Protein AF-A0A1G2DVS4-F1 (afdb_monomer)

InterPro domains:
  IPR011990 Tetratricopeptide-like helical domain superfamily [G3DSA:1.25.40.10] (2-101)
  IPR011990 Tetratricopeptide-like helical domain superfamily [SSF48452] (17-89)

Radius of gyration: 20.51 Å; Cα contacts (8 Å, |Δi|>4): 86; chains: 1; bounding box: 57×34×61 Å

Mean predicted aligned error: 7.06 Å

Foldseek 3Di:
DPPPPPPCVPPVVVVVVVVVVVVVLLVVLQVQLVVLQVVLVVCCVPPLVSSLVSLVSSCVSPVLDLSSLVSQLVSCVVVVVVVSNVVSVVSSVVSVVVVVVPPDD

Secondary structure (DSSP, 8-state):
-----SSSTTTHHHHHHHHHHHHHHHHHHHHHHHHHHHHHHHHTTT-HHHHHHHHHHHHHH-TT-HHHHHHHHHHHHHTT-HHHHHHHHHHHHHHHHHHHHTS--

Nearest PDB structures (foldseek):
  8ehz-assembly1_A  TM=8.804E-01  e=1.636E-01  Homo sapiens
  6eou-assembly1_A  TM=7.063E-01  e=4.672E-02  Homo sapiens
  3q4a-assembly1_B  TM=8.266E-01  e=1.303E-01  Mus musculus
  7tb1-assembly2_B  TM=7.945E-01  e=1.379E-01  Homo sapiens
  8gck-assembly1_B  TM=8.395E-01  e=1.833E-01  Homo sapiens

Structure (mmCIF, N/CA/C/O backbone):
data_AF-A0A1G2DVS4-F1
#
_entry.id   AF-A0A1G2DVS4-F1
#
loop_
_atom_site.group_PDB
_atom_site.id
_atom_site.type_symbol
_atom_site.label_atom_id
_atom_site.label_alt_id
_atom_site.label_comp_id
_atom_site.label_asym_id
_atom_site.label_entity_id
_atom_site.label_seq_id
_atom_site.pdbx_PDB_ins_code
_atom_site.Cartn_x
_atom_site.Cartn_y
_atom_site.Cartn_z
_atom_site.occupancy
_atom_site.B_iso_or_equiv
_atom_site.auth_seq_id
_atom_site.auth_comp_id
_atom_site.auth_asym_id
_atom_site.auth_atom_id
_atom_site.pdbx_PDB_model_num
ATOM 1 N N . MET A 1 1 ? -41.435 7.209 43.771 1.00 42.78 1 MET A N 1
ATOM 2 C CA . MET A 1 1 ? -40.814 7.748 42.545 1.00 42.78 1 MET A CA 1
ATOM 3 C C . MET A 1 1 ? -39.619 6.868 42.236 1.00 42.78 1 MET A C 1
ATOM 5 O O . MET A 1 1 ? -38.518 7.163 42.676 1.00 42.78 1 MET A O 1
ATOM 9 N N . GLU A 1 2 ? -39.859 5.738 41.578 1.00 45.31 2 GLU A N 1
ATOM 10 C CA . GLU A 1 2 ? -38.782 4.935 40.999 1.00 45.31 2 GLU A CA 1
ATOM 11 C C . GLU A 1 2 ? -38.322 5.664 39.743 1.00 45.31 2 GLU A C 1
ATOM 13 O O . GLU A 1 2 ? -39.011 5.676 38.725 1.00 45.31 2 GLU A O 1
ATOM 18 N N . GLN A 1 3 ? -37.190 6.355 39.840 1.00 50.81 3 GLN A N 1
ATOM 19 C CA . GLN A 1 3 ? -36.473 6.758 38.644 1.00 50.81 3 GLN A CA 1
ATOM 20 C C . GLN A 1 3 ? -35.829 5.497 38.077 1.00 50.81 3 GLN A C 1
ATOM 22 O O . GLN A 1 3 ? -34.843 4.985 38.599 1.00 50.81 3 GLN A O 1
ATOM 27 N N . SER A 1 4 ? -36.447 4.979 37.020 1.00 52.66 4 SER A N 1
ATOM 28 C CA . SER A 1 4 ? -35.883 3.985 36.122 1.00 52.66 4 SER A CA 1
ATOM 29 C C . SER A 1 4 ? -34.540 4.492 35.584 1.00 52.66 4 SER A C 1
ATOM 31 O O . SER A 1 4 ? -34.503 5.302 34.658 1.00 52.66 4 SER A O 1
ATOM 33 N N . PHE A 1 5 ? -33.439 4.035 36.178 1.00 56.03 5 PHE A N 1
ATOM 34 C CA . PHE A 1 5 ? -32.076 4.373 35.758 1.00 56.03 5 PHE A CA 1
ATOM 35 C C . PHE A 1 5 ? -31.223 3.108 35.599 1.00 56.03 5 PHE A C 1
ATOM 37 O O . PHE A 1 5 ? -30.108 3.026 36.094 1.00 56.03 5 PHE A O 1
ATOM 44 N N . GLN A 1 6 ? -31.773 2.074 34.958 1.00 53.81 6 GLN A N 1
ATOM 45 C CA . GLN A 1 6 ? -31.041 0.824 34.692 1.00 53.81 6 GLN A CA 1
ATOM 46 C C . GLN A 1 6 ? -31.192 0.304 33.254 1.00 53.81 6 GLN A C 1
ATOM 48 O O . GLN A 1 6 ? -30.768 -0.804 32.963 1.00 53.81 6 GLN A O 1
ATOM 53 N N . GLY A 1 7 ? -31.765 1.097 32.341 1.00 48.69 7 GLY A N 1
ATOM 54 C CA . GLY A 1 7 ? -31.952 0.694 30.938 1.00 48.69 7 GLY A CA 1
ATOM 55 C C . GLY A 1 7 ? -30.998 1.333 29.924 1.00 48.69 7 GLY A C 1
ATOM 56 O O . GLY A 1 7 ? -31.023 0.938 28.770 1.00 48.69 7 GLY A O 1
ATOM 57 N N . LYS A 1 8 ? -30.190 2.331 30.314 1.00 53.62 8 LYS A N 1
ATOM 58 C CA . LYS A 1 8 ? -29.259 3.026 29.395 1.00 53.62 8 LYS A CA 1
ATOM 59 C C . LYS A 1 8 ? -27.819 2.513 29.476 1.00 53.62 8 LYS A C 1
ATOM 61 O O . LYS A 1 8 ? -27.103 2.532 28.489 1.00 53.62 8 LYS A O 1
ATOM 66 N N . THR A 1 9 ? -27.421 1.973 30.622 1.00 55.69 9 THR A N 1
ATOM 67 C CA . THR A 1 9 ? -26.055 1.520 30.931 1.00 55.69 9 THR A CA 1
ATOM 68 C C . THR A 1 9 ? -25.733 0.099 30.437 1.00 55.69 9 THR A C 1
ATOM 70 O O . THR A 1 9 ? -24.874 -0.555 31.004 1.00 55.69 9 THR A O 1
ATOM 73 N N . SER A 1 10 ? -26.426 -0.446 29.427 1.00 64.06 10 SER A N 1
ATOM 74 C CA . SER A 1 10 ? -26.067 -1.771 28.871 1.00 64.06 10 SER A CA 1
ATOM 75 C C . SER A 1 10 ? -25.932 -1.812 27.358 1.00 64.06 10 SER A C 1
ATOM 77 O O . SER A 1 10 ? -25.098 -2.558 26.870 1.00 64.06 10 SER A O 1
ATOM 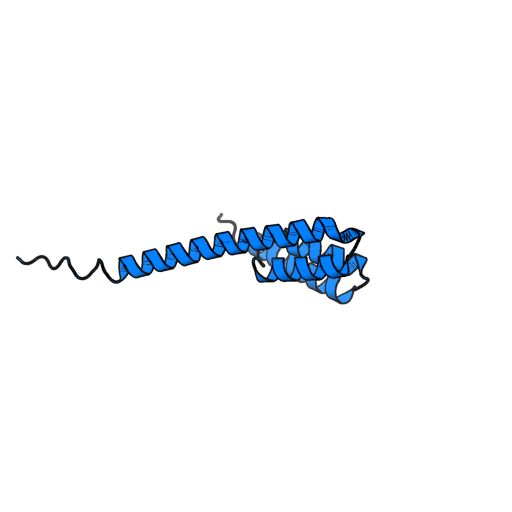79 N N . GLU A 1 11 ? -26.729 -1.047 26.611 1.00 69.38 11 GLU A N 1
ATOM 80 C CA . GLU A 1 11 ? -26.631 -1.002 25.144 1.00 69.38 11 GLU A CA 1
ATOM 81 C C . GLU A 1 11 ? -25.661 0.096 24.694 1.00 69.38 11 GLU A C 1
ATOM 83 O O . GLU A 1 11 ? -24.733 -0.184 23.940 1.00 69.38 11 GLU A O 1
ATOM 88 N N . GLU A 1 12 ? -25.798 1.306 25.245 1.00 72.19 12 GLU A N 1
ATOM 89 C CA . GLU A 1 12 ? -24.955 2.470 24.928 1.00 72.19 12 GLU A CA 1
ATOM 90 C C . GLU A 1 12 ? -23.479 2.214 25.291 1.00 72.19 12 GLU A C 1
ATOM 92 O O . GLU A 1 12 ? -22.584 2.487 24.498 1.00 72.19 12 GLU A O 1
ATOM 97 N N . GLU A 1 13 ? -23.218 1.558 26.428 1.00 74.38 13 GLU A N 1
ATOM 98 C CA . 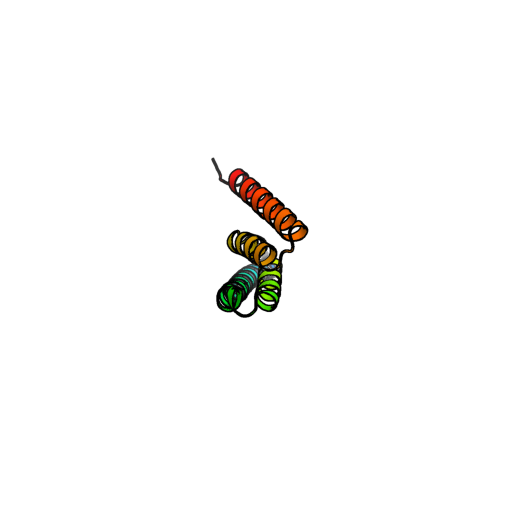GLU A 1 13 ? -21.864 1.142 26.832 1.00 74.38 13 GLU A CA 1
ATOM 99 C C . GLU A 1 13 ? -21.283 0.050 25.909 1.00 74.38 13 GLU A C 1
ATOM 101 O O . GLU A 1 13 ? -20.082 0.029 25.618 1.00 74.38 13 GLU A O 1
ATOM 106 N N . THR A 1 14 ? -22.116 -0.870 25.405 1.00 80.19 14 THR A N 1
ATOM 107 C CA . THR A 1 14 ? -21.660 -1.892 24.442 1.00 80.19 14 THR A CA 1
ATOM 108 C C . THR A 1 14 ? -21.412 -1.316 23.050 1.00 80.19 14 THR A C 1
ATOM 110 O O . THR A 1 14 ? -20.518 -1.781 22.344 1.00 80.19 14 THR A O 1
ATOM 113 N N . GLU A 1 15 ? -22.163 -0.287 22.662 1.00 83.88 15 GLU A N 1
ATOM 114 C CA . GLU A 1 15 ? -21.965 0.428 21.405 1.00 83.88 15 GLU A CA 1
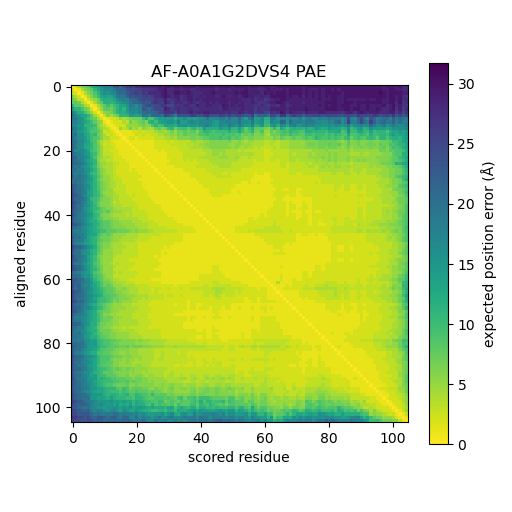ATOM 115 C C . GLU A 1 15 ? -20.697 1.285 21.466 1.00 83.88 15 GLU A C 1
ATOM 117 O O . GLU A 1 15 ? -19.836 1.148 20.600 1.00 83.88 15 GLU A O 1
ATOM 122 N N . GLU A 1 16 ? -20.498 2.057 22.539 1.00 84.56 16 GLU A N 1
ATOM 123 C CA . GLU A 1 16 ? -19.281 2.853 22.748 1.00 84.56 16 GLU A CA 1
ATOM 124 C C . GLU A 1 16 ? -18.021 1.970 22.760 1.00 84.56 16 GLU A C 1
ATOM 126 O O . GLU A 1 16 ? -17.013 2.280 22.118 1.00 84.56 16 GLU A O 1
ATOM 131 N N . THR A 1 17 ? -18.072 0.817 23.436 1.00 90.81 17 THR A N 1
ATOM 132 C CA . THR A 1 17 ? -16.950 -0.137 23.427 1.00 90.81 17 THR A CA 1
ATOM 133 C C . THR A 1 17 ? -16.709 -0.743 22.045 1.00 90.81 17 THR A C 1
ATOM 135 O O . THR A 1 17 ? -15.550 -0.900 21.644 1.00 90.81 17 THR A O 1
ATOM 138 N N . ALA A 1 18 ? -17.760 -1.040 21.278 1.00 91.75 18 ALA A N 1
ATOM 139 C CA . ALA A 1 18 ? -17.624 -1.494 19.897 1.00 91.75 18 ALA A CA 1
ATOM 140 C C . ALA A 1 18 ? -17.003 -0.409 19.000 1.00 91.75 18 ALA A C 1
ATOM 142 O O . ALA A 1 18 ? -16.080 -0.700 18.233 1.00 91.75 18 ALA A O 1
ATOM 143 N N . GLU A 1 19 ? -17.436 0.846 19.122 1.00 93.50 19 GLU A N 1
ATOM 144 C CA . GLU A 1 19 ? -16.866 1.982 18.394 1.00 93.50 19 GLU A CA 1
ATOM 145 C C . GLU A 1 19 ? -15.388 2.198 18.733 1.00 93.50 19 GLU A C 1
ATOM 147 O O . GLU A 1 19 ? -14.565 2.387 17.8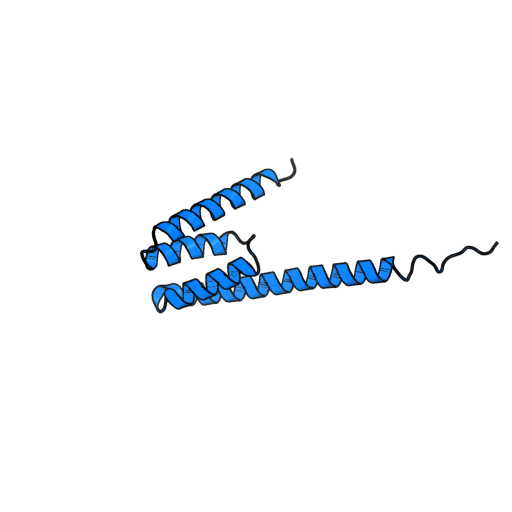29 1.00 93.50 19 GLU A O 1
ATOM 152 N N . ALA A 1 20 ? -15.023 2.097 20.013 1.00 92.75 20 ALA A N 1
ATOM 153 C CA . ALA A 1 20 ? -13.639 2.193 20.464 1.00 92.75 20 ALA A CA 1
ATOM 154 C C . ALA A 1 20 ? -12.760 1.084 19.858 1.00 92.75 20 ALA A C 1
ATOM 156 O O . ALA A 1 20 ? -11.657 1.358 19.374 1.00 92.75 20 ALA A O 1
ATOM 157 N N . LEU A 1 21 ? -13.254 -0.159 19.816 1.00 94.81 21 LEU A N 1
ATOM 158 C CA . LEU A 1 21 ? -12.557 -1.279 19.174 1.00 94.81 21 LEU A CA 1
ATOM 159 C C . LEU A 1 21 ? -12.418 -1.076 17.660 1.00 94.81 21 LEU A C 1
ATOM 161 O O . LEU A 1 21 ? -11.352 -1.334 17.100 1.00 94.81 21 LEU A O 1
ATOM 165 N N . VAL A 1 22 ? -13.454 -0.562 16.991 1.00 95.19 22 VAL A N 1
ATOM 166 C CA . VAL A 1 22 ? -13.395 -0.211 15.564 1.00 95.19 22 VAL A CA 1
ATOM 167 C C . VAL A 1 22 ? -12.360 0.888 15.317 1.00 95.19 22 VAL A C 1
ATOM 169 O O . VAL A 1 22 ? -11.572 0.791 14.372 1.00 95.19 22 VAL A O 1
ATOM 172 N N . ALA A 1 23 ? -12.326 1.926 16.153 1.00 92.88 23 ALA A N 1
ATOM 173 C CA . ALA A 1 23 ? -11.349 3.005 16.053 1.00 92.88 23 ALA A CA 1
ATOM 174 C C . ALA A 1 23 ? -9.918 2.485 16.249 1.00 92.88 23 ALA A C 1
ATOM 176 O O . ALA A 1 23 ? -9.037 2.790 15.441 1.00 92.88 23 ALA A O 1
ATOM 177 N N . GLN A 1 24 ? -9.697 1.637 17.255 1.00 94.75 24 GLN A N 1
ATOM 178 C CA . GLN A 1 24 ? -8.407 0.990 17.485 1.00 94.75 24 GLN A CA 1
ATOM 179 C C . GLN A 1 24 ? -7.998 0.106 16.298 1.00 94.75 24 GLN A C 1
ATOM 181 O O . GLN A 1 24 ? -6.868 0.205 15.820 1.00 94.75 24 GLN A O 1
ATOM 186 N N . GLY A 1 25 ? -8.919 -0.698 15.762 1.00 95.81 25 GLY A N 1
ATOM 187 C CA . GLY A 1 25 ? -8.680 -1.518 14.575 1.00 95.81 25 GLY A CA 1
ATOM 188 C C . GLY A 1 25 ? -8.263 -0.685 13.361 1.00 95.81 25 GLY A C 1
ATOM 189 O O . GLY A 1 25 ? -7.299 -1.027 12.678 1.00 95.81 25 GLY A O 1
ATOM 190 N N . LYS A 1 26 ? -8.915 0.464 13.129 1.00 94.50 26 LYS A N 1
ATOM 191 C CA . LYS A 1 26 ? -8.535 1.407 12.060 1.00 94.50 26 LYS A CA 1
ATOM 192 C C . LYS A 1 26 ? -7.113 1.947 12.238 1.00 94.50 26 LYS A C 1
ATOM 194 O O . LYS A 1 26 ? -6.388 2.064 11.251 1.00 94.50 26 LYS A O 1
ATOM 199 N N . VAL A 1 27 ? -6.705 2.266 13.469 1.00 96.19 27 VAL A N 1
ATOM 200 C CA . VAL A 1 27 ? -5.329 2.704 13.764 1.00 96.19 27 VAL A CA 1
ATOM 201 C C . VAL A 1 27 ? -4.335 1.588 13.445 1.00 96.19 27 VAL A C 1
ATOM 203 O O . VAL A 1 27 ? -3.382 1.823 12.702 1.00 96.19 27 VAL A O 1
ATOM 206 N N . LEU A 1 28 ? -4.599 0.366 13.912 1.00 97.12 28 LEU A N 1
ATOM 207 C CA . LEU A 1 28 ? -3.738 -0.792 13.657 1.00 97.12 28 LEU A CA 1
ATOM 208 C C . LEU A 1 28 ? -3.612 -1.105 12.158 1.00 97.12 28 LEU A C 1
ATOM 210 O O . LEU A 1 28 ? -2.512 -1.368 11.671 1.00 97.12 28 LEU A O 1
ATOM 214 N N . PHE A 1 29 ? -4.707 -1.026 11.394 1.00 97.50 29 PHE A N 1
ATOM 215 C CA . PHE A 1 29 ? -4.656 -1.202 9.940 1.00 97.50 29 PHE A CA 1
ATOM 216 C C . PHE A 1 29 ? -3.826 -0.122 9.251 1.00 97.50 29 PHE A C 1
ATOM 218 O O . PHE A 1 29 ? -3.022 -0.449 8.378 1.00 97.50 29 PHE A O 1
ATOM 225 N N . ARG A 1 30 ? -3.939 1.141 9.674 1.00 96.88 30 ARG A N 1
ATOM 226 C CA . ARG A 1 30 ? -3.111 2.234 9.144 1.00 96.88 30 ARG A CA 1
ATOM 227 C C . ARG A 1 30 ? -1.625 2.023 9.442 1.00 96.88 30 ARG A C 1
ATOM 229 O O . ARG A 1 30 ? -0.781 2.252 8.575 1.00 96.88 30 ARG A O 1
ATOM 236 N N . GLU A 1 31 ? -1.282 1.577 10.646 1.00 97.62 31 GLU A N 1
ATOM 237 C CA . GLU A 1 31 ? 0.103 1.261 11.014 1.00 97.62 31 GLU A CA 1
ATOM 238 C C . GLU A 1 31 ? 0.661 0.099 10.187 1.00 97.62 31 GLU A C 1
ATOM 240 O O . GLU A 1 31 ? 1.748 0.212 9.613 1.00 97.62 31 GLU A O 1
ATOM 245 N N . ALA A 1 32 ? -0.106 -0.983 10.043 1.00 97.88 32 ALA A N 1
ATOM 246 C CA . ALA A 1 32 ? 0.265 -2.112 9.197 1.00 97.88 32 ALA A CA 1
ATOM 247 C C . ALA A 1 32 ? 0.423 -1.692 7.724 1.00 97.88 32 ALA A C 1
ATOM 249 O O . ALA A 1 32 ? 1.406 -2.060 7.075 1.00 97.88 32 ALA A O 1
ATOM 250 N N . ALA A 1 33 ? -0.485 -0.860 7.204 1.00 97.94 33 ALA A N 1
ATOM 251 C CA . ALA A 1 33 ? -0.392 -0.299 5.860 1.00 97.94 33 ALA A CA 1
ATOM 252 C C . ALA A 1 33 ? 0.906 0.499 5.671 1.00 97.94 33 ALA A C 1
ATOM 254 O O . ALA A 1 33 ? 1.610 0.315 4.672 1.00 97.94 33 ALA A O 1
ATOM 255 N N . ASN A 1 34 ? 1.264 1.347 6.639 1.00 97.69 34 ASN A N 1
ATOM 256 C CA . ASN A 1 34 ? 2.513 2.106 6.624 1.00 97.69 34 ASN A CA 1
ATOM 257 C C . ASN A 1 34 ? 3.742 1.189 6.635 1.00 97.69 34 ASN A C 1
ATOM 259 O O . ASN A 1 34 ? 4.681 1.421 5.870 1.00 97.69 34 ASN A O 1
ATOM 263 N N . ALA A 1 35 ? 3.736 0.134 7.452 1.00 98.31 35 ALA A N 1
ATOM 264 C CA . ALA A 1 35 ? 4.827 -0.834 7.512 1.00 98.31 35 ALA A CA 1
ATOM 265 C C . ALA A 1 35 ? 5.019 -1.565 6.172 1.00 98.31 35 ALA A C 1
ATOM 267 O O . ALA A 1 35 ? 6.150 -1.679 5.683 1.00 98.31 35 ALA A O 1
ATOM 268 N N . TYR A 1 36 ? 3.926 -1.994 5.533 1.00 98.62 36 TYR A N 1
ATOM 269 C CA .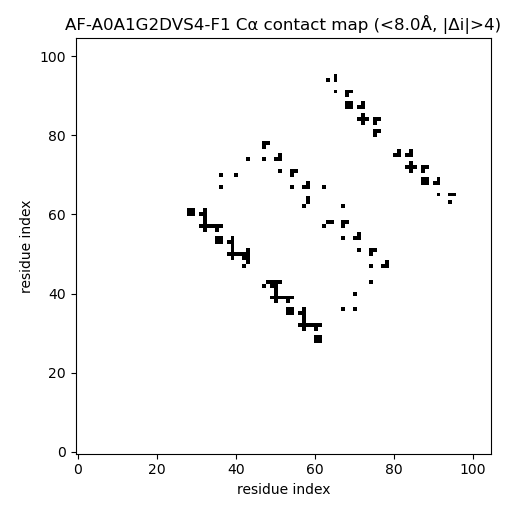 TYR A 1 36 ? 3.971 -2.591 4.199 1.00 98.62 36 TYR A CA 1
ATOM 270 C C . TYR A 1 36 ? 4.537 -1.624 3.157 1.00 98.62 36 TYR A C 1
ATOM 272 O O . TYR A 1 36 ? 5.469 -1.993 2.440 1.00 98.62 36 TYR A O 1
ATOM 280 N N . ARG A 1 37 ? 4.054 -0.373 3.117 1.00 98.38 37 ARG A N 1
ATOM 281 C CA . ARG A 1 37 ? 4.564 0.649 2.188 1.00 98.38 37 ARG A CA 1
ATOM 282 C C . ARG A 1 37 ? 6.056 0.892 2.393 1.00 98.38 37 ARG A C 1
ATOM 284 O O . ARG A 1 37 ? 6.821 0.841 1.438 1.00 98.38 37 ARG A O 1
ATOM 291 N N . ASN A 1 38 ? 6.485 1.115 3.632 1.00 98.25 38 ASN A N 1
ATOM 292 C CA . ASN A 1 38 ? 7.888 1.385 3.942 1.00 98.25 38 ASN A CA 1
ATOM 293 C C . ASN A 1 38 ? 8.787 0.205 3.536 1.00 98.25 38 ASN A C 1
ATOM 295 O O . ASN A 1 38 ? 9.841 0.407 2.937 1.00 98.25 38 ASN A O 1
ATOM 299 N N . THR A 1 39 ? 8.340 -1.030 3.781 1.00 98.44 39 THR A N 1
ATOM 300 C CA . THR A 1 39 ? 9.055 -2.238 3.339 1.00 98.44 39 THR A CA 1
ATOM 301 C C . THR A 1 39 ? 9.117 -2.337 1.813 1.00 98.44 39 THR A C 1
ATOM 303 O O . THR A 1 39 ? 10.159 -2.698 1.267 1.00 98.44 39 THR A O 1
ATOM 306 N N . GLY A 1 40 ? 8.029 -1.994 1.115 1.00 98.31 40 GLY A N 1
ATOM 307 C CA . GLY A 1 40 ? 7.997 -1.917 -0.346 1.00 98.31 40 GLY A CA 1
ATOM 308 C C . GLY A 1 40 ? 9.023 -0.920 -0.884 1.00 98.31 40 GLY A C 1
ATOM 309 O O . GLY A 1 40 ? 9.797 -1.258 -1.776 1.00 98.31 40 GLY A O 1
ATOM 310 N N . THR A 1 41 ? 9.127 0.256 -0.259 1.00 98.19 41 THR A N 1
ATOM 311 C CA . THR A 1 41 ? 10.092 1.302 -0.636 1.00 98.19 41 THR A CA 1
ATOM 312 C C . THR A 1 41 ? 11.537 0.846 -0.497 1.00 98.19 41 THR A C 1
ATOM 314 O O . THR A 1 41 ? 12.346 1.123 -1.376 1.00 98.19 41 THR A O 1
ATOM 317 N N . LEU A 1 42 ? 11.866 0.076 0.542 1.00 98.25 42 LEU A N 1
ATOM 318 C CA . LEU A 1 42 ? 13.208 -0.501 0.685 1.00 98.25 42 LEU A CA 1
ATOM 319 C C . LEU A 1 42 ? 13.527 -1.550 -0.394 1.00 98.25 42 LEU A C 1
ATOM 321 O O . LEU A 1 42 ? 14.694 -1.797 -0.692 1.00 98.25 42 LEU A O 1
ATOM 325 N N . LYS A 1 43 ? 12.504 -2.180 -0.981 1.00 97.94 43 LYS A N 1
ATOM 326 C CA . LYS A 1 43 ? 12.656 -3.249 -1.978 1.00 97.94 43 LYS A CA 1
ATOM 327 C C . LYS A 1 43 ? 12.565 -2.773 -3.420 1.00 97.94 43 LYS A C 1
ATOM 329 O O . LYS A 1 43 ? 13.014 -3.497 -4.297 1.00 97.94 43 LYS A O 1
ATOM 334 N N . ILE A 1 44 ? 12.040 -1.578 -3.683 1.00 98.00 44 ILE A N 1
ATOM 335 C CA . ILE A 1 44 ? 11.631 -1.158 -5.032 1.00 98.00 44 ILE A CA 1
ATOM 336 C C . ILE A 1 44 ? 12.740 -1.244 -6.094 1.00 98.00 44 ILE A C 1
ATOM 338 O O . ILE A 1 44 ? 12.453 -1.541 -7.248 1.00 98.00 44 ILE A O 1
ATOM 342 N N . LEU A 1 45 ? 14.005 -1.044 -5.709 1.00 96.44 45 LEU A N 1
ATOM 343 C CA . LEU A 1 45 ? 15.148 -1.103 -6.628 1.00 96.44 45 LEU A CA 1
ATOM 344 C C . LEU A 1 45 ? 15.788 -2.494 -6.751 1.00 96.44 45 LEU A C 1
ATOM 346 O O . LEU A 1 45 ? 16.526 -2.736 -7.699 1.00 96.44 45 LEU A O 1
ATOM 350 N N . THR A 1 46 ? 15.547 -3.395 -5.796 1.00 98.19 46 THR A N 1
ATOM 351 C CA . THR A 1 46 ? 16.179 -4.729 -5.749 1.00 98.19 46 THR A CA 1
ATOM 352 C C . THR A 1 46 ? 15.214 -5.848 -6.122 1.00 98.19 46 THR A C 1
ATOM 354 O O . THR A 1 46 ? 15.614 -6.826 -6.744 1.00 98.19 46 THR A O 1
ATOM 357 N N . ASP A 1 47 ? 13.940 -5.693 -5.769 1.00 98.56 47 ASP A N 1
ATOM 358 C CA . ASP A 1 47 ? 12.851 -6.620 -6.051 1.00 98.56 47 ASP A CA 1
ATOM 359 C C . ASP A 1 47 ? 11.538 -5.832 -6.256 1.00 98.56 47 ASP A C 1
ATOM 361 O O . ASP A 1 47 ? 10.696 -5.738 -5.350 1.00 98.56 47 ASP A O 1
ATOM 365 N N . PRO A 1 48 ? 11.355 -5.218 -7.441 1.00 98.25 48 PRO A N 1
ATOM 366 C CA . PRO A 1 48 ? 10.176 -4.404 -7.731 1.00 98.25 48 PRO A CA 1
ATOM 367 C C . PRO A 1 48 ? 8.875 -5.219 -7.734 1.00 98.25 48 PRO A C 1
ATOM 369 O O . PRO A 1 48 ? 7.817 -4.679 -7.419 1.00 98.25 48 PRO A O 1
ATOM 372 N N . LYS A 1 49 ? 8.928 -6.529 -8.019 1.00 98.50 49 LYS A N 1
ATOM 373 C CA . LYS A 1 49 ? 7.744 -7.401 -7.950 1.00 98.50 49 LYS A CA 1
ATOM 374 C C . LYS A 1 49 ? 7.277 -7.569 -6.510 1.00 98.50 49 LYS A C 1
ATOM 376 O O . LYS A 1 49 ? 6.098 -7.377 -6.219 1.00 98.50 49 LYS A O 1
ATOM 381 N N . ARG A 1 50 ? 8.200 -7.835 -5.582 1.00 98.44 50 ARG A N 1
ATOM 382 C CA . ARG A 1 50 ? 7.850 -7.889 -4.161 1.00 98.44 50 ARG A CA 1
ATOM 383 C C . ARG A 1 50 ? 7.423 -6.529 -3.620 1.00 98.44 50 ARG A C 1
ATOM 385 O O . ARG A 1 50 ? 6.530 -6.472 -2.778 1.00 98.44 50 ARG A O 1
ATOM 392 N N . ALA A 1 51 ? 8.037 -5.438 -4.079 1.00 98.69 51 ALA A N 1
ATOM 393 C CA . ALA A 1 51 ? 7.602 -4.093 -3.706 1.00 98.69 51 ALA A CA 1
ATOM 394 C C . ALA A 1 51 ? 6.139 -3.848 -4.107 1.00 98.69 51 ALA A C 1
ATOM 396 O O . ALA A 1 51 ? 5.358 -3.383 -3.279 1.00 98.69 51 ALA A O 1
ATOM 397 N N . LEU A 1 52 ? 5.748 -4.249 -5.322 1.00 98.69 52 LEU A N 1
ATOM 398 C CA . LEU A 1 52 ? 4.366 -4.167 -5.791 1.00 98.69 52 LEU A CA 1
ATOM 399 C C . LEU A 1 52 ? 3.394 -4.926 -4.876 1.00 98.69 52 LEU A C 1
ATOM 401 O O . LEU A 1 52 ? 2.409 -4.344 -4.431 1.00 98.69 52 LEU A O 1
ATOM 405 N N . GLU A 1 53 ? 3.683 -6.184 -4.532 1.00 98.62 53 GLU A N 1
ATOM 406 C CA . GLU A 1 53 ? 2.836 -6.968 -3.616 1.00 98.62 53 GLU A CA 1
ATOM 407 C C . GLU A 1 53 ? 2.637 -6.273 -2.259 1.00 98.62 53 GLU A C 1
ATOM 409 O O . GLU A 1 53 ? 1.550 -6.301 -1.683 1.00 98.62 53 GLU A O 1
ATOM 414 N N . LEU A 1 54 ? 3.693 -5.647 -1.734 1.00 98.75 54 LEU A N 1
ATOM 415 C CA . LEU A 1 54 ? 3.643 -4.928 -0.462 1.00 98.75 54 LEU A CA 1
ATOM 416 C C . LEU A 1 54 ? 2.816 -3.642 -0.575 1.00 98.75 54 LEU A C 1
ATOM 418 O O . LEU A 1 54 ? 2.032 -3.343 0.324 1.00 98.75 54 LEU A O 1
ATOM 422 N N . TYR A 1 55 ? 2.938 -2.902 -1.677 1.00 98.62 55 TYR A N 1
ATOM 423 C CA . TYR A 1 55 ? 2.111 -1.719 -1.912 1.00 98.62 55 TYR A CA 1
ATOM 424 C C . TYR A 1 55 ? 0.633 -2.067 -2.103 1.00 98.62 55 TYR A C 1
ATOM 426 O O . TYR A 1 55 ? -0.215 -1.355 -1.573 1.00 98.62 55 TYR A O 1
ATOM 434 N N . ILE A 1 56 ? 0.313 -3.185 -2.762 1.00 98.25 56 ILE A N 1
ATOM 435 C CA . ILE A 1 56 ? -1.071 -3.668 -2.878 1.00 98.25 56 ILE A CA 1
ATOM 436 C C . ILE A 1 56 ? -1.655 -3.933 -1.485 1.00 98.25 56 ILE A C 1
ATOM 438 O O . ILE A 1 56 ? -2.674 -3.340 -1.138 1.00 98.25 56 ILE A O 1
ATOM 442 N N . LYS A 1 57 ? -0.958 -4.699 -0.633 1.00 98.44 57 LYS A N 1
ATOM 443 C CA . LYS A 1 57 ? -1.395 -4.942 0.757 1.00 98.44 57 LYS A CA 1
ATOM 444 C C . LYS A 1 57 ? -1.568 -3.655 1.560 1.00 98.44 57 LYS A C 1
ATOM 446 O O . LYS A 1 57 ? -2.503 -3.523 2.341 1.00 98.44 57 LYS A O 1
ATOM 451 N N . SER A 1 58 ? -0.663 -2.696 1.373 1.00 98.31 58 SER A N 1
ATOM 452 C CA . SER A 1 58 ? -0.778 -1.378 1.998 1.00 98.31 58 SER A CA 1
ATOM 453 C C . SER A 1 58 ? -2.057 -0.656 1.556 1.00 98.31 58 SER A C 1
ATOM 455 O O . SER A 1 58 ? -2.774 -0.125 2.400 1.00 98.31 58 SER A O 1
ATOM 457 N N . SER A 1 59 ? -2.389 -0.706 0.262 1.00 96.44 59 SER A N 1
ATOM 458 C CA . SER A 1 59 ? -3.584 -0.059 -0.296 1.00 96.44 59 SER A CA 1
ATOM 459 C C . SER A 1 59 ? -4.896 -0.739 0.101 1.00 96.44 59 SER A C 1
ATOM 461 O O . SER A 1 59 ? -5.915 -0.066 0.208 1.00 96.44 59 SER A O 1
ATOM 463 N N . GLU A 1 60 ? -4.880 -2.048 0.358 1.00 96.81 60 GLU A N 1
ATOM 464 C CA . GLU A 1 60 ? -6.040 -2.791 0.869 1.00 96.81 60 GLU A CA 1
AT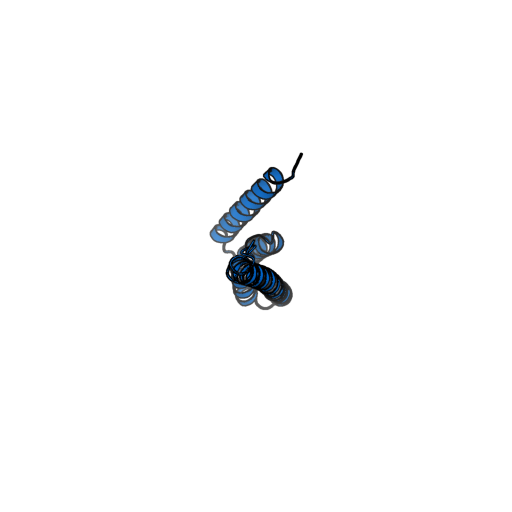OM 465 C C . GLU A 1 60 ? -6.359 -2.410 2.322 1.00 96.81 60 GLU A C 1
ATOM 467 O O . GLU A 1 60 ? -7.527 -2.306 2.694 1.00 96.81 60 GLU A O 1
ATOM 472 N N . LEU A 1 61 ? -5.324 -2.177 3.137 1.00 97.00 61 LEU A N 1
ATOM 473 C CA . LEU A 1 61 ? -5.463 -1.830 4.555 1.00 97.00 61 LEU A CA 1
ATOM 474 C C . LEU A 1 61 ? -5.762 -0.346 4.788 1.00 97.00 61 LEU A C 1
ATOM 476 O O . LEU A 1 61 ? -6.558 -0.007 5.662 1.00 97.00 61 LEU A O 1
ATOM 480 N N . ASP A 1 62 ? -5.125 0.539 4.022 1.00 95.31 62 ASP A N 1
ATOM 481 C CA . ASP A 1 62 ? -5.392 1.976 4.052 1.00 95.31 62 ASP A CA 1
ATOM 482 C C . ASP A 1 62 ? -5.450 2.548 2.628 1.00 95.31 62 ASP A C 1
ATOM 484 O O . ASP A 1 62 ? -4.484 3.145 2.135 1.00 95.31 62 ASP A O 1
ATOM 488 N N . PRO A 1 63 ? -6.605 2.423 1.954 1.00 91.81 63 PRO A N 1
ATOM 489 C CA . PRO A 1 63 ? -6.781 2.965 0.612 1.00 91.81 63 PRO A CA 1
ATOM 490 C C . PRO A 1 63 ? -6.758 4.498 0.590 1.00 91.81 63 PRO A C 1
ATOM 492 O O . PRO A 1 63 ? -6.631 5.095 -0.480 1.00 91.81 63 PRO A O 1
ATOM 495 N N . THR A 1 64 ? -6.910 5.164 1.739 1.00 90.19 64 THR A N 1
ATOM 496 C CA . THR A 1 64 ? -6.930 6.631 1.824 1.00 90.19 64 THR A CA 1
ATOM 497 C C . THR A 1 64 ? -5.539 7.247 1.844 1.00 90.19 64 THR A C 1
ATOM 499 O O . THR A 1 64 ? -5.413 8.448 1.639 1.00 90.19 64 THR A O 1
ATOM 502 N N . ASN A 1 65 ? -4.495 6.437 2.021 1.00 90.06 65 ASN A N 1
ATOM 503 C CA . ASN A 1 65 ? -3.119 6.901 2.062 1.00 90.06 65 ASN A CA 1
ATOM 504 C C . ASN A 1 65 ? -2.631 7.349 0.669 1.00 90.06 65 ASN A C 1
ATOM 506 O O . ASN A 1 65 ? -2.373 6.493 -0.178 1.00 90.06 65 ASN A O 1
ATOM 510 N N . PRO A 1 66 ? -2.423 8.649 0.397 1.00 89.44 66 PRO A N 1
ATOM 511 C CA . PRO A 1 66 ? -1.989 9.095 -0.930 1.00 89.44 66 PRO A CA 1
ATOM 512 C C . PRO A 1 66 ? -0.616 8.523 -1.319 1.00 89.44 66 PRO A C 1
ATOM 514 O O . PRO A 1 66 ? -0.388 8.187 -2.481 1.00 89.44 66 PRO A O 1
ATOM 517 N N . GLY A 1 67 ? 0.265 8.308 -0.336 1.00 92.44 67 GLY A N 1
ATOM 518 C CA . GLY A 1 67 ? 1.609 7.786 -0.567 1.00 92.44 67 GLY A CA 1
ATOM 519 C C . GLY A 1 67 ? 1.636 6.350 -1.098 1.00 92.44 67 GLY A C 1
ATOM 520 O O . GLY A 1 67 ? 2.613 5.966 -1.739 1.00 92.44 67 GLY A O 1
ATOM 521 N N . VAL A 1 68 ? 0.590 5.539 -0.874 1.00 95.75 68 VAL A N 1
ATOM 522 C CA . VAL A 1 68 ? 0.539 4.182 -1.450 1.00 95.75 68 VAL A CA 1
ATOM 523 C C . VAL A 1 68 ? 0.246 4.215 -2.946 1.00 95.75 68 VAL A C 1
ATOM 525 O O . VAL A 1 68 ? 0.833 3.447 -3.703 1.00 95.75 68 VAL A O 1
ATOM 528 N N . TRP A 1 69 ? -0.608 5.136 -3.391 1.00 95.75 69 TRP A N 1
ATOM 529 C CA . TRP A 1 69 ? -0.963 5.267 -4.800 1.00 95.75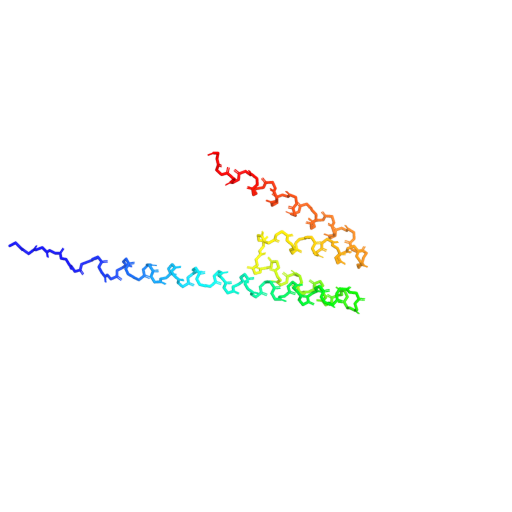 69 TRP A CA 1
ATOM 530 C C . TRP A 1 69 ? 0.191 5.838 -5.617 1.00 95.75 69 TRP A C 1
ATOM 532 O O . TRP A 1 69 ? 0.477 5.336 -6.702 1.00 95.75 69 TRP A O 1
ATOM 542 N N . GLU A 1 70 ? 0.917 6.812 -5.063 1.00 95.75 70 GLU A N 1
ATOM 543 C CA . GLU A 1 70 ? 2.175 7.288 -5.647 1.00 95.75 70 GLU A CA 1
ATOM 544 C C . GLU A 1 70 ? 3.181 6.139 -5.804 1.00 95.75 70 GLU A C 1
ATOM 546 O O . GLU A 1 70 ? 3.741 5.939 -6.884 1.00 95.75 70 GLU A O 1
ATOM 551 N N . ALA A 1 71 ? 3.355 5.327 -4.758 1.00 97.56 71 ALA A N 1
ATOM 552 C CA . ALA A 1 71 ? 4.251 4.177 -4.793 1.00 97.56 71 ALA A CA 1
ATOM 553 C C . ALA A 1 71 ? 3.823 3.109 -5.818 1.00 97.56 71 ALA A C 1
ATOM 555 O O . ALA A 1 71 ? 4.672 2.569 -6.531 1.00 97.56 71 ALA A O 1
ATOM 556 N N . LEU A 1 72 ? 2.516 2.849 -5.952 1.00 98.00 72 LEU A N 1
ATOM 557 C CA . LEU A 1 72 ? 1.961 1.956 -6.973 1.00 98.00 72 LEU A CA 1
ATOM 558 C C . LEU A 1 72 ? 2.252 2.467 -8.389 1.00 98.00 72 LEU A C 1
ATOM 560 O O . LEU A 1 72 ? 2.717 1.706 -9.234 1.00 98.00 72 LEU A O 1
ATOM 564 N N . VAL A 1 73 ? 2.048 3.761 -8.656 1.00 97.88 73 VAL A N 1
ATOM 565 C CA . VAL A 1 73 ? 2.382 4.363 -9.959 1.00 97.88 73 VAL A CA 1
ATOM 566 C C . VAL A 1 73 ? 3.866 4.178 -10.282 1.00 97.88 73 VAL A C 1
ATOM 568 O O . VAL A 1 73 ? 4.204 3.783 -11.402 1.00 97.88 73 VAL A O 1
ATOM 571 N N . ILE A 1 74 ? 4.751 4.429 -9.312 1.00 97.88 74 ILE A N 1
ATOM 572 C CA . ILE A 1 74 ? 6.201 4.289 -9.493 1.00 97.88 74 ILE A CA 1
ATOM 573 C C . ILE A 1 74 ? 6.565 2.833 -9.795 1.00 97.88 74 ILE A C 1
ATOM 575 O O . ILE A 1 74 ? 7.242 2.574 -10.790 1.00 97.88 74 ILE A O 1
ATOM 579 N N . VAL A 1 75 ? 6.104 1.873 -8.987 1.00 98.44 75 VAL A N 1
ATOM 580 C CA . VAL A 1 75 ? 6.492 0.467 -9.170 1.00 98.44 75 VAL A CA 1
ATOM 581 C C . VAL A 1 75 ? 5.929 -0.121 -10.465 1.00 98.44 75 VAL A C 1
ATOM 583 O O . VAL A 1 75 ? 6.645 -0.842 -11.155 1.00 98.44 75 VAL A O 1
ATOM 586 N N . TYR A 1 76 ? 4.700 0.234 -10.860 1.00 98.44 76 TYR A N 1
ATOM 587 C CA . TYR A 1 76 ? 4.153 -0.186 -12.152 1.00 98.44 76 TYR A CA 1
ATOM 588 C C . TYR A 1 76 ? 4.954 0.399 -13.315 1.00 98.44 76 TYR A C 1
ATOM 590 O O . TYR A 1 76 ? 5.203 -0.297 -14.294 1.00 98.44 76 TYR A O 1
ATOM 598 N N . THR A 1 77 ? 5.426 1.643 -13.192 1.00 97.75 77 THR A N 1
ATOM 599 C CA . THR A 1 77 ? 6.301 2.259 -14.201 1.00 97.75 77 THR A CA 1
ATOM 600 C C . THR A 1 77 ? 7.641 1.525 -14.301 1.00 97.75 77 THR A C 1
ATOM 602 O O . THR A 1 77 ? 8.086 1.229 -15.406 1.00 97.75 77 THR A O 1
ATOM 605 N N . ILE A 1 78 ? 8.259 1.171 -13.166 1.00 97.75 78 ILE A N 1
ATOM 606 C CA . ILE A 1 78 ? 9.512 0.392 -13.120 1.00 97.75 78 ILE A CA 1
ATOM 607 C C . ILE A 1 78 ? 9.337 -0.989 -13.765 1.00 97.75 78 ILE A C 1
ATOM 609 O O . ILE A 1 78 ? 10.228 -1.461 -14.466 1.00 97.75 78 ILE A O 1
ATOM 613 N N . LEU A 1 79 ? 8.189 -1.631 -13.546 1.00 98.00 79 LEU A N 1
ATOM 614 C CA . LEU A 1 79 ? 7.864 -2.941 -14.115 1.00 98.00 79 LEU A CA 1
ATOM 615 C C . LEU A 1 79 ? 7.416 -2.879 -15.589 1.00 98.00 79 LEU A C 1
ATOM 617 O O . LEU A 1 79 ? 7.243 -3.926 -16.203 1.00 98.00 79 LEU A O 1
ATOM 621 N N . GLY A 1 80 ? 7.233 -1.685 -16.167 1.00 97.62 80 GLY A N 1
ATOM 622 C CA . GLY A 1 80 ? 6.737 -1.505 -17.539 1.00 97.62 80 GLY A CA 1
ATOM 623 C C . GLY A 1 80 ? 5.219 -1.677 -17.700 1.00 97.62 80 GLY A C 1
ATOM 624 O O . GLY A 1 80 ? 4.699 -1.623 -18.817 1.00 97.62 80 GLY A O 1
ATOM 625 N N . GLU A 1 81 ? 4.487 -1.825 -16.596 1.00 97.69 81 GLU A N 1
ATOM 626 C CA . GLU A 1 81 ? 3.043 -2.070 -16.537 1.00 97.69 81 GLU A CA 1
ATOM 627 C C . GLU A 1 81 ? 2.246 -0.774 -16.760 1.00 97.69 81 GLU A C 1
ATOM 629 O O . GLU A 1 81 ? 1.598 -0.219 -15.870 1.00 97.69 81 GLU A O 1
ATOM 634 N N . THR A 1 82 ? 2.309 -0.259 -17.986 1.00 96.12 82 THR A N 1
ATOM 635 C CA . THR A 1 82 ? 1.819 1.085 -18.342 1.00 96.12 82 THR A CA 1
ATOM 636 C C . THR A 1 82 ? 0.312 1.258 -18.099 1.00 96.12 82 THR A C 1
ATOM 638 O O . THR A 1 82 ? -0.137 2.319 -17.649 1.00 96.12 82 THR A O 1
ATOM 641 N N . ALA A 1 83 ? -0.486 0.215 -18.353 1.00 97.31 83 ALA A N 1
ATOM 642 C CA . ALA A 1 83 ? -1.929 0.241 -18.117 1.00 97.31 83 ALA A CA 1
ATOM 643 C C . ALA A 1 83 ? -2.257 0.354 -16.618 1.00 97.31 83 ALA A C 1
ATOM 645 O O . ALA A 1 83 ? -3.067 1.195 -16.221 1.00 97.31 83 ALA A O 1
ATOM 646 N N . ALA A 1 84 ? -1.575 -0.434 -15.784 1.00 96.38 84 ALA A N 1
ATOM 647 C CA . ALA A 1 84 ? -1.740 -0.407 -14.336 1.00 96.38 84 ALA A CA 1
ATOM 648 C C . ALA A 1 84 ? -1.241 0.914 -13.727 1.00 96.38 84 ALA A C 1
ATOM 650 O O . ALA A 1 84 ? -1.933 1.501 -12.896 1.00 96.38 84 ALA A O 1
ATOM 651 N N . ALA A 1 85 ? -0.112 1.452 -14.204 1.00 97.06 85 ALA A N 1
ATOM 652 C CA . ALA A 1 85 ? 0.379 2.770 -13.793 1.00 97.06 85 ALA A CA 1
ATOM 653 C C . ALA A 1 85 ? -0.641 3.883 -14.098 1.00 97.06 85 ALA A C 1
ATOM 655 O O . ALA A 1 85 ? -0.876 4.770 -13.276 1.00 97.06 85 ALA A O 1
ATOM 656 N N . THR A 1 86 ? -1.282 3.822 -15.269 1.00 97.12 86 THR A N 1
ATOM 657 C CA . THR A 1 86 ? -2.323 4.782 -15.668 1.00 97.12 86 THR A CA 1
ATOM 658 C C . THR A 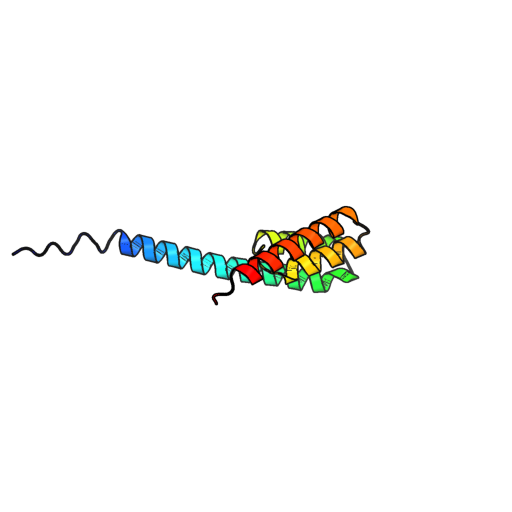1 86 ? -3.567 4.661 -14.789 1.00 97.12 86 THR A C 1
ATOM 660 O O . THR A 1 86 ? -4.123 5.678 -14.377 1.00 97.12 86 THR A O 1
ATOM 663 N N . ALA A 1 87 ? -4.000 3.438 -14.473 1.00 95.44 87 ALA A N 1
ATOM 664 C CA . ALA A 1 87 ? -5.122 3.208 -13.567 1.00 95.44 87 ALA A CA 1
ATOM 665 C C . ALA A 1 87 ? -4.822 3.731 -12.152 1.00 95.44 87 ALA A C 1
ATOM 667 O O . ALA A 1 87 ? -5.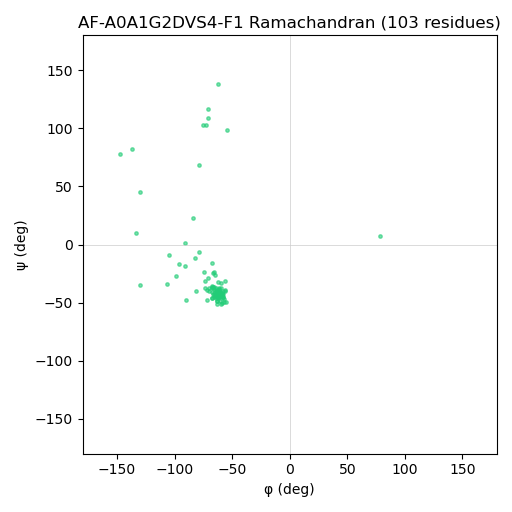601 4.513 -11.612 1.00 95.44 87 ALA A O 1
ATOM 668 N N . ALA A 1 88 ? -3.654 3.395 -11.596 1.00 94.31 88 ALA A N 1
ATOM 669 C CA . ALA A 1 88 ? -3.230 3.859 -10.275 1.00 94.31 88 ALA A CA 1
ATOM 670 C C . ALA A 1 88 ? -3.149 5.394 -10.191 1.00 94.31 88 ALA A C 1
ATOM 672 O O . ALA A 1 88 ? -3.549 5.984 -9.189 1.00 94.31 88 ALA A O 1
ATOM 673 N N . ARG A 1 89 ? -2.703 6.061 -11.264 1.00 95.56 89 ARG A N 1
ATOM 674 C CA . ARG A 1 89 ? -2.679 7.529 -11.344 1.00 95.56 89 ARG A CA 1
ATOM 675 C C . ARG A 1 89 ? -4.081 8.135 -11.290 1.00 95.56 89 ARG A C 1
ATOM 677 O O . ARG A 1 89 ? -4.284 9.116 -10.582 1.00 95.56 89 ARG A O 1
ATOM 684 N N . LYS A 1 90 ? -5.045 7.547 -12.001 1.00 94.94 90 LYS A N 1
ATOM 685 C CA . LYS A 1 90 ? -6.442 8.007 -11.968 1.00 94.94 90 LYS A CA 1
ATOM 686 C C . LYS A 1 90 ? -7.048 7.864 -10.575 1.00 94.94 90 LYS A C 1
ATOM 688 O O . LYS A 1 90 ? -7.699 8.792 -10.108 1.00 94.94 90 LYS A O 1
ATOM 693 N N . GLU A 1 91 ? -6.797 6.742 -9.903 1.00 91.56 91 GLU A N 1
ATOM 694 C CA . GLU A 1 91 ? -7.254 6.523 -8.524 1.00 91.56 91 GLU A CA 1
ATOM 695 C C . GLU A 1 91 ? -6.652 7.546 -7.552 1.00 91.56 91 GLU A C 1
ATOM 697 O O . GLU A 1 91 ? -7.369 8.157 -6.758 1.00 91.56 91 GLU A O 1
ATOM 702 N N . MET A 1 92 ? -5.345 7.798 -7.660 1.00 92.00 92 MET A N 1
ATOM 703 C CA . MET A 1 92 ? -4.648 8.824 -6.880 1.00 92.00 92 MET A CA 1
ATOM 704 C C . MET A 1 92 ? -5.287 10.212 -7.054 1.00 92.00 92 MET A C 1
ATOM 706 O O . MET A 1 92 ? -5.578 10.897 -6.072 1.00 92.00 92 MET A O 1
ATOM 710 N N . GLU A 1 93 ? -5.524 10.631 -8.299 1.00 91.75 93 GLU A N 1
ATOM 711 C CA . GLU A 1 93 ? -6.124 11.930 -8.626 1.00 91.75 93 GLU A CA 1
ATOM 712 C C . GLU A 1 93 ? -7.575 12.036 -8.142 1.00 91.75 93 GLU A C 1
ATOM 714 O O . GLU A 1 93 ? -7.959 13.052 -7.555 1.00 91.75 93 GLU A O 1
ATOM 719 N N . ALA A 1 94 ? -8.373 10.981 -8.333 1.00 89.81 94 ALA A N 1
ATOM 720 C CA . ALA A 1 94 ? -9.757 10.929 -7.875 1.00 89.81 94 ALA A CA 1
ATOM 721 C C . ALA A 1 94 ? -9.851 11.108 -6.353 1.00 89.81 94 ALA A C 1
ATOM 723 O O . ALA A 1 94 ? -10.679 11.881 -5.867 1.00 89.81 94 ALA A O 1
ATOM 724 N N . ARG A 1 95 ? -8.965 10.446 -5.603 1.00 85.69 95 ARG A N 1
ATOM 725 C CA . ARG A 1 95 ? -8.898 10.545 -4.138 1.00 85.69 95 ARG A CA 1
ATOM 726 C C . ARG A 1 95 ? -8.449 11.921 -3.672 1.00 85.69 95 ARG A C 1
ATOM 728 O O . ARG A 1 95 ? -9.111 12.510 -2.823 1.00 85.69 95 ARG A O 1
ATOM 735 N N . LYS A 1 96 ? -7.398 12.477 -4.280 1.00 86.38 96 LYS A N 1
ATOM 736 C CA . LYS A 1 96 ? -6.939 13.843 -3.986 1.00 86.38 96 LYS A CA 1
ATOM 737 C C . LYS A 1 96 ? -8.055 14.868 -4.197 1.00 86.38 96 LYS A C 1
ATOM 739 O O . LYS A 1 96 ? -8.230 15.783 -3.399 1.00 86.38 96 LYS A O 1
ATOM 744 N N . LEU A 1 97 ? -8.849 14.702 -5.255 1.00 84.88 97 LEU A N 1
ATOM 745 C CA . LEU A 1 97 ? -9.992 15.571 -5.519 1.00 84.88 97 LEU A CA 1
ATOM 746 C C . LEU A 1 97 ? -11.116 15.404 -4.484 1.00 84.88 97 LEU A C 1
ATOM 748 O O . LEU A 1 97 ? -11.767 16.388 -4.139 1.00 84.88 97 LEU A O 1
ATOM 752 N N . GLN A 1 98 ? -11.367 14.186 -3.999 1.00 82.94 98 GLN A N 1
ATOM 753 C CA . GLN A 1 98 ? -12.326 13.954 -2.913 1.00 82.94 98 GLN A CA 1
ATOM 754 C C . GLN A 1 98 ? -11.866 14.603 -1.605 1.00 82.94 98 GLN A C 1
ATOM 756 O O . GLN A 1 98 ? -12.667 15.261 -0.948 1.00 82.94 98 GLN A O 1
ATOM 761 N N . GLU A 1 99 ? -10.585 14.483 -1.258 1.00 80.12 99 GLU A N 1
ATOM 762 C CA . GLU A 1 99 ? -10.016 15.106 -0.060 1.00 80.12 99 GLU A CA 1
ATOM 763 C C . GLU A 1 99 ? -10.194 16.630 -0.081 1.00 80.12 99 GLU A C 1
ATOM 765 O O . GLU A 1 99 ? -10.704 17.201 0.879 1.00 80.12 99 GLU A O 1
ATOM 770 N N . LEU A 1 100 ? -9.902 17.277 -1.216 1.00 80.06 100 LEU A N 1
ATOM 771 C CA . LEU A 1 100 ? -10.101 18.720 -1.398 1.00 80.06 100 LEU A CA 1
ATOM 772 C C . LEU A 1 100 ? -11.560 19.164 -1.212 1.00 80.06 100 LEU A C 1
ATOM 774 O O . LEU A 1 100 ? -11.810 20.270 -0.740 1.00 80.06 100 LEU A O 1
ATOM 778 N N . LYS A 1 101 ? -12.528 18.318 -1.583 1.00 82.06 101 LYS A N 1
ATOM 779 C CA . LYS A 1 101 ? -13.961 18.605 -1.402 1.00 82.06 101 LYS A CA 1
ATOM 780 C C . LYS A 1 101 ? -14.417 18.471 0.050 1.00 82.06 101 LYS A C 1
ATOM 782 O O . LYS A 1 101 ? -15.422 19.074 0.411 1.00 82.06 101 LYS A O 1
ATOM 787 N N . ASN A 1 102 ? -13.695 17.696 0.854 1.00 78.12 102 ASN A N 1
ATOM 788 C CA . ASN A 1 102 ? -14.032 17.419 2.248 1.00 78.12 102 ASN A CA 1
ATOM 789 C C . ASN A 1 102 ? -13.387 18.411 3.230 1.00 78.12 102 ASN A C 1
ATOM 791 O O . ASN A 1 102 ? -13.577 18.271 4.436 1.00 78.12 102 ASN A O 1
ATOM 795 N N . ILE A 1 103 ? -12.641 19.409 2.741 1.00 73.75 103 ILE A N 1
ATOM 796 C CA . ILE A 1 103 ? -12.098 20.484 3.575 1.00 73.75 103 ILE A CA 1
ATOM 797 C C . ILE A 1 103 ? -13.270 21.387 4.006 1.00 73.75 103 ILE A C 1
ATOM 799 O O . ILE A 1 103 ? -13.915 21.984 3.138 1.00 73.75 103 ILE A O 1
ATOM 803 N N . PRO A 1 104 ? -13.581 21.489 5.313 1.00 65.44 104 PRO A N 1
ATOM 804 C CA . PRO A 1 104 ? -14.618 22.400 5.785 1.00 65.44 104 PRO A CA 1
ATOM 805 C C . PRO A 1 104 ? -14.223 23.849 5.461 1.00 65.44 104 PRO A C 1
ATOM 807 O O . PRO A 1 104 ? -13.054 24.216 5.586 1.00 65.44 104 PRO A O 1
ATOM 810 N N . LYS A 1 105 ? -15.197 24.641 4.995 1.00 63.09 105 LYS A N 1
ATOM 811 C CA . LYS A 1 105 ? -15.025 26.073 4.703 1.00 63.09 105 LYS A CA 1
ATOM 812 C C . LYS A 1 105 ? -14.802 26.894 5.965 1.00 63.09 105 LYS A C 1
ATOM 814 O O . LYS A 1 105 ? -15.435 26.560 6.990 1.00 63.09 105 LYS A O 1
#

Organism: NCBI:txid1798669

Sequence (105 aa):
MEQSFQGKTSEEETEETAEALVAQGKVLFREAANAYRNTGTLKILTDPKRALELYIKSSELDPTNPGVWEALVIVYTILGETAAATAARKEMEARKLQELKNIPK

pLDDT: mean 89.13, std 14.22, range [42.78, 98.75]

Solvent-accessible surface area (backbone atoms only — not comparable to full-atom values): 5683 Å² total; per-residue (Å²): 134,84,77,89,82,77,82,63,82,62,58,57,55,52,49,53,51,48,52,51,50,52,53,51,50,52,52,54,31,42,52,52,14,50,52,29,36,54,55,14,63,76,26,45,88,84,38,40,68,62,14,44,57,26,24,51,54,12,35,75,51,31,69,82,45,65,69,39,32,56,48,43,24,51,39,24,53,77,72,64,37,59,70,59,19,54,50,33,47,51,52,44,52,54,49,54,54,51,54,65,69,68,58,82,130